Protein AF-A0A7S1WM50-F1 (afdb_monomer_lite)

Structure (mmCIF, N/CA/C/O backbone):
data_AF-A0A7S1WM50-F1
#
_entry.id   AF-A0A7S1WM50-F1
#
loop_
_atom_site.group_PDB
_atom_site.id
_atom_site.type_symbol
_atom_site.label_atom_id
_atom_site.label_alt_id
_atom_site.label_comp_id
_atom_site.label_asym_id
_atom_site.label_entity_id
_atom_site.label_seq_id
_atom_site.pdbx_PDB_ins_code
_atom_site.Cartn_x
_atom_site.Cartn_y
_atom_site.Cartn_z
_atom_site.occupancy
_atom_site.B_iso_or_equiv
_atom_site.auth_seq_id
_atom_site.auth_comp_id
_atom_site.auth_asym_id
_atom_site.auth_atom_id
_atom_site.pdbx_PDB_model_num
ATOM 1 N N . ALA A 1 1 ? 33.060 49.551 -32.262 1.00 45.12 1 ALA A N 1
ATOM 2 C CA . ALA A 1 1 ? 31.657 50.011 -32.183 1.00 45.12 1 ALA A CA 1
ATOM 3 C C . ALA A 1 1 ? 30.690 48.820 -32.140 1.00 45.12 1 ALA A C 1
ATOM 5 O O . ALA A 1 1 ? 30.031 48.534 -33.132 1.00 45.12 1 ALA A O 1
ATOM 6 N N . ARG A 1 2 ? 30.641 48.062 -31.031 1.00 44.88 2 ARG A N 1
ATOM 7 C CA . ARG A 1 2 ? 29.675 46.951 -30.889 1.00 44.88 2 ARG A CA 1
ATOM 8 C C . ARG A 1 2 ? 29.441 46.544 -29.426 1.00 44.88 2 ARG A C 1
ATOM 10 O O . ARG A 1 2 ? 29.560 45.375 -29.090 1.00 44.88 2 ARG A O 1
ATOM 17 N N . ALA A 1 3 ? 29.161 47.515 -28.556 1.00 45.91 3 ALA A N 1
ATOM 18 C CA . ALA A 1 3 ? 28.926 47.259 -27.128 1.00 45.91 3 ALA A CA 1
ATOM 19 C C . ALA A 1 3 ? 27.737 48.041 -26.526 1.00 45.91 3 ALA A C 1
ATOM 21 O O . ALA A 1 3 ? 27.665 48.191 -25.314 1.00 45.91 3 ALA A O 1
ATOM 22 N N . GLU A 1 4 ? 26.785 48.518 -27.336 1.00 47.41 4 GLU A N 1
ATOM 23 C CA . GLU A 1 4 ? 25.703 49.410 -26.865 1.00 47.41 4 GLU A CA 1
ATOM 24 C C . GLU A 1 4 ? 24.294 48.990 -27.319 1.00 47.41 4 GLU A C 1
ATOM 26 O O . GLU A 1 4 ? 23.451 49.825 -27.613 1.00 47.41 4 GLU A O 1
ATOM 31 N N . ALA A 1 5 ? 23.996 47.689 -27.383 1.00 49.16 5 ALA A N 1
ATOM 32 C CA . ALA A 1 5 ? 22.670 47.221 -27.825 1.00 49.16 5 ALA A CA 1
ATOM 33 C C . ALA A 1 5 ? 21.868 46.435 -26.768 1.00 49.16 5 ALA A C 1
ATOM 35 O O . ALA A 1 5 ? 20.898 45.771 -27.117 1.00 49.16 5 ALA A O 1
ATOM 36 N N . TYR A 1 6 ? 22.255 46.475 -25.488 1.00 46.03 6 TYR A N 1
ATOM 37 C CA . TYR A 1 6 ? 21.634 45.642 -24.442 1.00 46.03 6 TYR A CA 1
ATOM 38 C C . TYR A 1 6 ? 21.325 46.388 -23.135 1.00 46.03 6 TYR A C 1
ATOM 40 O O . TYR A 1 6 ? 21.407 45.800 -22.061 1.00 46.03 6 TYR A O 1
ATOM 48 N N . ARG A 1 7 ? 20.977 47.680 -23.192 1.00 52.97 7 AR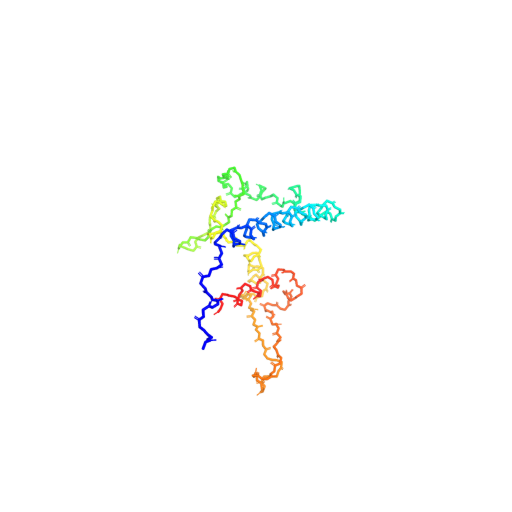G A N 1
ATOM 49 C CA . ARG A 1 7 ? 20.612 48.440 -21.979 1.00 52.97 7 ARG A CA 1
ATOM 50 C C . ARG A 1 7 ? 19.175 48.926 -21.869 1.00 52.97 7 ARG A C 1
ATOM 52 O O . ARG A 1 7 ? 18.861 49.500 -20.841 1.00 52.97 7 ARG A O 1
ATOM 59 N N . ASP A 1 8 ? 18.304 48.647 -22.834 1.00 55.22 8 ASP A N 1
ATOM 60 C CA . ASP A 1 8 ? 16.958 49.232 -22.804 1.00 55.22 8 ASP A CA 1
ATOM 61 C C . ASP A 1 8 ? 15.876 48.254 -23.286 1.00 55.22 8 ASP A C 1
ATOM 63 O O . ASP A 1 8 ? 15.258 48.421 -24.336 1.00 55.22 8 ASP A O 1
ATOM 67 N N . ARG A 1 9 ? 15.648 47.173 -22.524 1.00 52.66 9 ARG A N 1
ATOM 68 C CA . ARG A 1 9 ? 14.353 46.478 -22.590 1.00 52.66 9 ARG A CA 1
ATOM 69 C C . ARG A 1 9 ? 13.480 47.003 -21.455 1.00 52.66 9 ARG A C 1
ATOM 71 O O . ARG A 1 9 ? 13.861 46.810 -20.303 1.00 52.66 9 ARG A O 1
ATOM 78 N N . PRO A 1 10 ? 12.327 47.622 -21.749 1.00 52.09 10 PRO A N 1
ATOM 79 C CA . PRO A 1 10 ? 11.447 48.124 -20.708 1.00 52.09 10 PRO A CA 1
ATOM 80 C C . PRO A 1 10 ? 10.861 46.951 -19.909 1.00 52.09 10 PRO A C 1
ATOM 82 O O . PRO A 1 10 ? 10.309 46.007 -20.481 1.00 52.09 10 PRO A O 1
ATOM 85 N N . GLU A 1 11 ? 10.973 47.022 -18.580 1.00 51.56 11 GLU A N 1
ATOM 86 C CA . GLU A 1 11 ? 10.449 46.033 -17.620 1.00 51.56 11 GLU A CA 1
ATOM 87 C C . GLU A 1 11 ? 8.939 45.770 -17.790 1.00 51.56 11 GLU A C 1
ATOM 89 O O . GLU A 1 11 ? 8.444 44.695 -17.447 1.00 51.56 11 GLU A O 1
ATOM 94 N N . SER A 1 12 ? 8.211 46.703 -18.413 1.00 51.78 12 SER A N 1
ATOM 95 C CA . SER A 1 12 ? 6.791 46.566 -18.751 1.00 51.78 12 SER A CA 1
ATOM 96 C C . SER A 1 12 ? 6.487 45.412 -19.714 1.00 51.78 12 SER A C 1
ATOM 98 O O . SER A 1 12 ? 5.401 44.846 -19.649 1.00 51.78 12 SER A O 1
ATOM 100 N N . PHE A 1 13 ? 7.434 45.007 -20.570 1.00 48.97 13 PHE A N 1
ATOM 101 C CA . PHE A 1 13 ? 7.222 43.929 -21.548 1.00 48.97 13 PHE A CA 1
ATOM 102 C C . PHE A 1 13 ? 7.346 42.520 -20.942 1.00 48.97 13 PHE A C 1
ATOM 104 O O . PHE A 1 13 ? 6.851 41.547 -21.512 1.00 48.97 13 PHE A O 1
ATOM 111 N N . VAL A 1 14 ? 8.029 42.396 -19.800 1.00 52.62 14 VAL A N 1
ATOM 112 C CA . VAL A 1 14 ? 8.161 41.131 -19.057 1.00 52.62 14 VAL A CA 1
ATOM 113 C C . VAL A 1 14 ? 6.928 40.917 -18.176 1.00 52.62 14 VAL A C 1
ATOM 115 O O . VAL A 1 14 ? 6.327 39.847 -18.215 1.00 52.62 14 VAL A O 1
ATOM 118 N N . PHE A 1 15 ? 6.472 41.973 -17.495 1.00 51.44 15 PHE A N 1
ATOM 119 C CA . PHE A 1 15 ? 5.276 41.946 -16.646 1.00 51.44 15 PHE A CA 1
ATOM 120 C C . PHE A 1 15 ? 3.9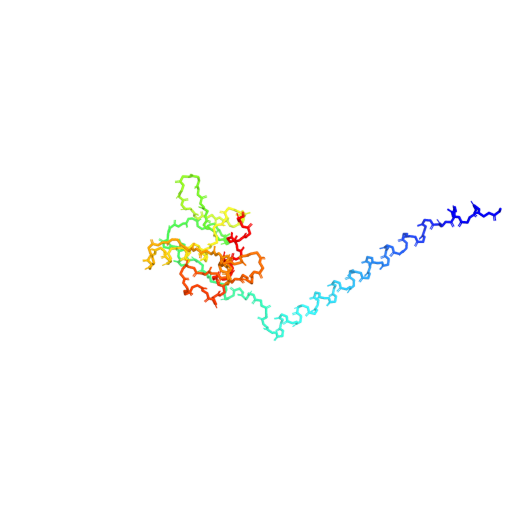92 41.562 -17.398 1.00 51.44 15 PHE A C 1
ATOM 122 O O . PHE A 1 15 ? 3.150 40.839 -16.865 1.00 51.44 15 PHE A O 1
ATOM 129 N N . ASP A 1 16 ? 3.843 42.023 -18.642 1.00 59.34 16 ASP A N 1
ATOM 130 C CA . ASP A 1 16 ? 2.658 41.743 -19.463 1.00 59.34 16 ASP A CA 1
ATOM 131 C C . ASP A 1 16 ? 2.625 40.276 -19.933 1.00 59.34 16 ASP A C 1
ATOM 133 O O . ASP A 1 16 ? 1.581 39.628 -19.937 1.00 59.34 16 ASP A O 1
ATOM 137 N N . LYS A 1 17 ? 3.795 39.691 -20.230 1.00 58.28 17 LYS A N 1
ATOM 138 C CA . LYS A 1 17 ? 3.911 38.271 -20.596 1.00 58.28 17 LYS A CA 1
ATOM 139 C C . LYS A 1 17 ? 3.596 37.337 -19.438 1.00 58.28 17 LYS A C 1
ATOM 141 O O . LYS A 1 17 ? 2.907 36.345 -19.651 1.00 58.28 17 LYS A O 1
ATOM 146 N N . ASP A 1 18 ? 4.057 37.658 -18.233 1.00 65.31 18 ASP A N 1
ATOM 147 C CA . ASP A 1 18 ? 3.794 36.837 -17.047 1.00 65.31 18 ASP A CA 1
ATOM 148 C C . ASP A 1 18 ? 2.312 36.860 -16.655 1.00 65.31 18 ASP A C 1
ATOM 150 O O . ASP A 1 18 ? 1.766 35.859 -16.187 1.00 65.31 18 ASP A O 1
ATOM 154 N N . LYS A 1 19 ? 1.636 37.992 -16.879 1.00 69.56 19 LYS A N 1
ATOM 155 C CA . LYS A 1 19 ? 0.192 38.115 -16.669 1.00 69.56 19 LYS A CA 1
ATOM 156 C C . LYS A 1 19 ? -0.594 37.296 -17.694 1.00 69.56 19 LYS A C 1
ATOM 158 O O . LYS A 1 19 ? -1.457 36.512 -17.305 1.00 69.56 19 LYS A O 1
ATOM 163 N N . VAL A 1 20 ? -0.248 37.419 -18.976 1.00 74.38 20 VAL A N 1
ATOM 164 C CA . VAL A 1 20 ? -0.871 36.641 -20.059 1.00 74.38 20 VAL A CA 1
ATOM 165 C C . VAL A 1 20 ? -0.644 35.140 -19.861 1.00 74.38 20 VAL A C 1
ATOM 167 O O . VAL A 1 20 ? -1.580 34.363 -20.024 1.00 74.38 20 VAL A O 1
ATOM 170 N N . LEU A 1 21 ? 0.555 34.723 -19.441 1.00 73.88 21 LEU A N 1
ATOM 171 C CA . LEU A 1 21 ? 0.869 33.316 -19.187 1.00 73.88 21 LEU A CA 1
ATOM 172 C C . LEU A 1 21 ? 0.021 32.741 -18.042 1.00 73.88 21 LEU A C 1
ATOM 174 O O . LEU A 1 21 ? -0.567 31.676 -18.202 1.00 73.88 21 LEU A O 1
ATOM 178 N N . LYS A 1 22 ? -0.129 33.477 -16.933 1.00 71.56 22 LYS A N 1
ATOM 179 C CA . LYS A 1 22 ? -0.974 33.063 -15.798 1.00 71.56 22 LYS A CA 1
ATOM 180 C C . LYS A 1 22 ? -2.455 32.968 -16.155 1.00 71.56 22 LYS A C 1
ATOM 182 O O . LYS A 1 22 ? -3.132 32.039 -15.723 1.00 71.56 22 LYS A O 1
ATOM 187 N N . GLU A 1 23 ? -2.971 33.914 -16.936 1.00 78.81 23 GLU A N 1
ATOM 188 C CA . GLU A 1 23 ? -4.362 33.879 -17.407 1.00 78.81 23 GLU A CA 1
ATOM 189 C C . GLU A 1 23 ? -4.602 32.682 -18.346 1.00 78.81 23 GLU A C 1
ATOM 191 O O . GLU A 1 23 ? -5.656 32.043 -18.305 1.00 78.81 23 GLU A O 1
ATOM 196 N N . GLN A 1 24 ? -3.600 32.330 -19.153 1.00 75.00 24 GLN A N 1
ATOM 197 C CA . GLN A 1 24 ? -3.650 31.206 -20.082 1.00 75.00 24 GLN A CA 1
ATOM 198 C C . GLN A 1 24 ? -3.528 29.848 -19.370 1.00 75.00 24 GLN A C 1
ATOM 200 O O . GLN A 1 24 ? -4.249 28.912 -19.720 1.00 75.00 24 GLN A O 1
ATOM 205 N N . GLU A 1 25 ? -2.688 29.752 -18.337 1.00 74.69 25 GLU A N 1
ATOM 206 C CA . GLU A 1 25 ? -2.612 28.598 -17.430 1.00 74.69 25 GLU A CA 1
ATOM 207 C C . GLU A 1 25 ? -3.942 28.382 -16.699 1.00 74.69 25 GLU A C 1
ATOM 209 O O . GLU A 1 25 ? -4.510 27.295 -16.781 1.00 74.69 25 GLU A O 1
ATOM 214 N N . GLN A 1 26 ? -4.525 29.432 -16.110 1.00 73.81 26 GLN A N 1
ATOM 215 C CA . GLN A 1 26 ? -5.839 29.339 -15.459 1.00 73.81 26 GLN A CA 1
ATOM 216 C C . GLN A 1 26 ? -6.947 28.897 -16.424 1.00 73.81 26 GLN A C 1
ATOM 218 O O . GLN A 1 26 ? -7.815 28.100 -16.059 1.00 73.81 26 GLN A O 1
ATOM 223 N N . ALA A 1 27 ? -6.932 29.387 -17.666 1.00 81.44 27 ALA A N 1
ATOM 224 C CA . ALA A 1 27 ? -7.896 28.974 -18.680 1.00 81.44 27 ALA A CA 1
ATOM 225 C C . ALA A 1 27 ? -7.723 27.497 -19.087 1.00 81.44 27 ALA A C 1
ATOM 227 O O . ALA A 1 27 ? -8.714 26.813 -19.365 1.00 81.44 27 ALA A O 1
ATOM 228 N N . ASN A 1 28 ? -6.488 26.992 -19.114 1.00 76.81 28 ASN A N 1
ATOM 229 C CA . ASN A 1 28 ? -6.200 25.586 -19.390 1.00 76.81 28 ASN A CA 1
ATOM 230 C C . ASN A 1 28 ? -6.614 24.686 -18.221 1.00 76.81 28 ASN A C 1
ATOM 232 O O . ASN A 1 28 ? -7.291 23.684 -18.456 1.00 76.81 28 ASN A O 1
ATOM 236 N N . ASP A 1 29 ? -6.330 25.088 -16.982 1.00 71.12 29 ASP A N 1
ATOM 237 C CA . ASP A 1 29 ? -6.737 24.363 -15.775 1.00 71.12 29 ASP A CA 1
ATOM 238 C C . ASP A 1 29 ? -8.260 24.220 -15.692 1.00 71.12 29 ASP A C 1
ATOM 240 O O . ASP A 1 29 ? -8.783 23.146 -15.389 1.00 71.12 29 ASP A O 1
ATOM 244 N N . GLN A 1 30 ? -9.002 25.280 -16.029 1.00 79.06 30 GLN A N 1
ATOM 245 C CA . GLN A 1 30 ? -10.466 25.243 -16.061 1.00 79.06 30 GLN A CA 1
ATOM 246 C C . GLN A 1 30 ? -11.004 24.304 -17.147 1.00 79.06 30 GLN A C 1
ATOM 248 O O . GLN A 1 30 ? -11.957 23.557 -16.904 1.00 79.06 30 GLN A O 1
ATOM 253 N N . LYS A 1 31 ? -10.391 24.302 -18.339 1.00 84.12 31 LYS A N 1
ATOM 254 C CA . LYS A 1 31 ? -10.753 23.371 -19.420 1.00 84.12 31 LYS A CA 1
ATOM 255 C C . LYS A 1 31 ? -10.457 21.928 -19.033 1.00 84.12 31 LYS A C 1
ATOM 257 O O . LYS A 1 31 ? -11.291 21.054 -19.265 1.00 84.12 31 LYS A O 1
ATOM 262 N N . GLU A 1 32 ? -9.309 21.675 -18.416 1.00 76.31 32 GLU A N 1
ATOM 263 C CA . GLU A 1 32 ? -8.919 20.337 -17.991 1.00 76.31 32 GLU A CA 1
ATOM 264 C C . GLU A 1 32 ? -9.796 19.837 -16.837 1.00 76.31 32 GLU A C 1
ATOM 266 O O . GLU A 1 32 ? -10.235 18.687 -16.855 1.00 76.31 32 GLU A O 1
ATOM 271 N N . ALA A 1 33 ? -10.129 20.697 -15.871 1.00 70.69 33 ALA A N 1
ATOM 272 C CA . ALA A 1 33 ? -11.056 20.379 -14.789 1.00 70.69 33 ALA A CA 1
ATOM 273 C C . ALA A 1 33 ? -12.452 20.034 -15.323 1.00 70.69 33 ALA A C 1
ATOM 275 O O . ALA A 1 33 ? -13.050 19.048 -14.886 1.00 70.69 33 ALA A O 1
ATOM 276 N N . LYS A 1 34 ? -12.946 20.793 -16.309 1.00 81.06 34 LYS A N 1
ATOM 277 C CA . LYS A 1 34 ? -14.225 20.516 -16.971 1.00 81.06 34 LYS A CA 1
ATOM 278 C C . LYS A 1 34 ? -14.191 19.181 -17.720 1.00 81.06 34 LYS A C 1
ATOM 280 O O . LYS A 1 34 ? -15.048 18.341 -17.478 1.00 81.06 34 LYS A O 1
ATOM 285 N N . ALA A 1 35 ? -13.154 18.932 -18.519 1.00 80.19 35 ALA A N 1
ATOM 286 C CA . ALA A 1 35 ? -12.992 17.673 -19.249 1.00 80.19 35 ALA A CA 1
ATOM 287 C C . ALA A 1 35 ? -12.771 16.463 -18.321 1.00 80.19 35 ALA A C 1
ATOM 289 O O . ALA A 1 35 ? -13.144 15.338 -18.651 1.00 80.19 35 ALA A O 1
ATOM 290 N N . LYS A 1 36 ? -12.134 16.653 -17.158 1.00 71.94 36 LYS A N 1
ATOM 291 C CA . LYS A 1 36 ? -12.030 15.621 -16.115 1.00 71.94 36 LYS A CA 1
ATOM 292 C C . LYS A 1 36 ? -13.394 15.351 -15.495 1.00 71.94 36 LYS A C 1
ATOM 294 O O . LYS A 1 36 ? -13.729 14.192 -15.299 1.00 71.94 36 LYS A O 1
ATOM 299 N N . ARG A 1 37 ? -14.180 16.388 -15.205 1.00 75.12 37 ARG A N 1
ATOM 300 C CA . ARG A 1 37 ? -15.528 16.242 -14.649 1.00 75.12 37 ARG A CA 1
ATOM 301 C C . ARG A 1 37 ? -16.472 15.528 -15.615 1.00 75.12 37 ARG A C 1
ATOM 303 O O . ARG A 1 37 ? -17.088 14.554 -15.210 1.00 75.12 37 ARG A O 1
ATOM 310 N N . GLU A 1 38 ? -16.513 15.953 -16.875 1.00 82.62 38 GLU A N 1
ATOM 311 C CA . GLU A 1 38 ? -17.340 15.330 -17.918 1.00 82.62 38 GLU A CA 1
ATOM 312 C C . GLU A 1 38 ? -16.981 13.850 -18.092 1.00 82.62 38 GLU A C 1
ATOM 314 O O . GLU A 1 38 ? -17.864 13.004 -18.058 1.00 82.62 38 GLU A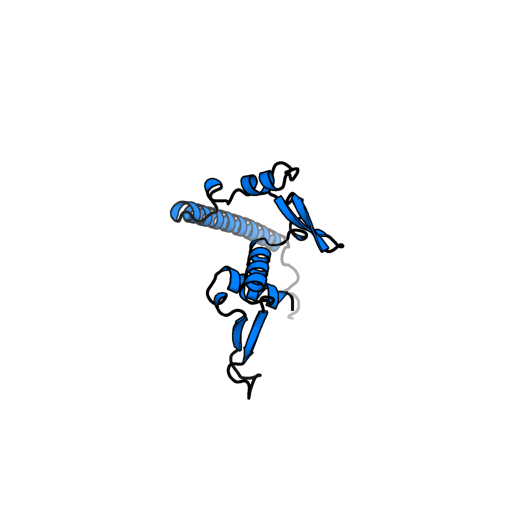 O 1
ATOM 319 N N . ARG A 1 39 ? -15.685 13.507 -18.135 1.00 73.62 39 ARG A N 1
ATOM 320 C CA . ARG A 1 39 ? -15.248 12.101 -18.184 1.00 73.62 39 ARG A CA 1
ATOM 321 C C . ARG A 1 39 ? -15.592 11.315 -16.918 1.00 73.62 39 ARG A C 1
ATOM 323 O O . ARG A 1 39 ? -15.890 10.130 -17.003 1.00 73.62 39 ARG A O 1
ATOM 330 N N . ARG A 1 40 ? -15.541 11.935 -15.736 1.00 74.69 40 ARG A N 1
ATOM 331 C CA . ARG A 1 40 ? -15.952 11.269 -14.488 1.00 74.69 40 ARG A CA 1
ATOM 332 C C . ARG A 1 40 ? -17.443 10.953 -14.481 1.00 74.69 40 ARG A C 1
ATOM 334 O O . ARG A 1 40 ? -17.813 9.886 -14.014 1.00 74.69 40 ARG A O 1
ATOM 341 N N . GLU A 1 41 ? -18.263 11.852 -15.016 1.00 76.62 41 GLU A N 1
ATOM 342 C CA . GLU A 1 41 ? -19.709 11.658 -15.150 1.00 76.62 41 GLU A CA 1
ATOM 343 C C . GLU A 1 41 ? -20.046 10.643 -16.263 1.00 76.62 41 GLU A C 1
ATOM 345 O O . GLU A 1 41 ? -20.893 9.781 -16.057 1.00 76.62 41 GLU A O 1
ATOM 350 N N . GLU A 1 42 ? -19.349 10.685 -17.405 1.00 80.94 42 GLU A N 1
ATOM 351 C CA . GLU A 1 42 ? -19.565 9.784 -18.552 1.00 80.94 42 GLU A CA 1
ATOM 352 C C . GLU A 1 42 ? -19.165 8.333 -18.258 1.00 80.94 42 GLU A C 1
ATOM 354 O O . GLU A 1 42 ? -19.893 7.401 -18.593 1.00 80.94 42 GLU A O 1
ATOM 359 N N . PHE A 1 43 ? -18.008 8.137 -17.623 1.00 70.62 43 PHE A N 1
ATOM 360 C CA . PHE A 1 43 ? -17.442 6.809 -17.376 1.00 70.62 43 PHE A CA 1
ATOM 361 C C . PHE A 1 43 ? -17.664 6.317 -15.942 1.00 70.62 43 PHE A C 1
ATOM 363 O O . PHE A 1 43 ? -17.081 5.307 -15.550 1.00 70.62 43 PHE A O 1
ATOM 370 N N . ASP A 1 44 ? -18.468 7.039 -15.156 1.00 64.69 44 ASP A N 1
ATOM 371 C CA . ASP A 1 44 ? -18.727 6.743 -13.744 1.00 64.69 44 ASP A CA 1
ATOM 372 C C . ASP A 1 44 ? -17.427 6.602 -12.917 1.00 64.69 44 ASP A C 1
ATOM 374 O O . ASP A 1 44 ? -17.295 5.779 -12.010 1.00 64.69 44 ASP A O 1
ATOM 378 N N . ILE A 1 45 ? -16.413 7.400 -13.276 1.00 53.50 45 ILE A N 1
ATOM 379 C CA . ILE A 1 45 ? -15.074 7.347 -12.683 1.00 53.50 45 ILE A CA 1
ATOM 380 C C . ILE A 1 45 ? -15.079 8.178 -11.402 1.00 53.50 45 ILE A C 1
ATOM 382 O O . ILE A 1 45 ? -14.923 9.400 -11.411 1.00 53.50 45 ILE A O 1
ATOM 386 N N . GLY A 1 46 ? -15.210 7.503 -10.270 1.00 52.75 46 GLY A N 1
ATOM 387 C CA . GLY A 1 46 ? -15.103 8.110 -8.952 1.00 52.75 46 GLY A CA 1
ATOM 388 C C . GLY A 1 46 ? -15.680 7.201 -7.880 1.00 52.75 46 GLY A C 1
ATOM 389 O O . GLY A 1 46 ? -16.586 6.414 -8.132 1.00 52.75 46 GLY A O 1
ATOM 390 N N . 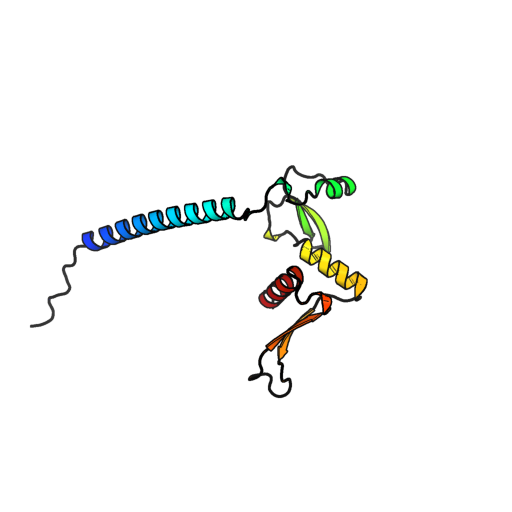TRP A 1 47 ? -15.163 7.311 -6.661 1.00 45.09 47 TRP A N 1
ATOM 391 C CA . TRP A 1 47 ? -15.752 6.626 -5.518 1.00 45.09 47 TRP A CA 1
ATOM 392 C C . TRP A 1 47 ? -17.120 7.245 -5.236 1.00 45.09 47 TRP A C 1
ATOM 394 O O . TRP A 1 47 ? -17.198 8.357 -4.711 1.00 45.09 47 TRP A O 1
ATOM 404 N N . LYS A 1 48 ? -18.211 6.559 -5.587 1.00 56.81 48 LYS A N 1
ATOM 405 C CA . LYS A 1 48 ? -19.523 6.973 -5.085 1.00 56.81 48 LYS A CA 1
ATOM 406 C C . LYS A 1 48 ? -19.563 6.680 -3.597 1.00 56.81 48 LYS A C 1
ATOM 408 O O . LYS A 1 48 ? -19.167 5.596 -3.175 1.00 56.81 48 LYS A O 1
ATOM 413 N N . VAL A 1 49 ? -20.073 7.626 -2.817 1.00 51.31 49 VAL A N 1
ATOM 414 C CA . VAL A 1 49 ? -20.150 7.513 -1.352 1.00 51.31 49 VAL A CA 1
ATOM 415 C C . VAL A 1 49 ? -20.875 6.232 -0.924 1.00 51.31 49 VAL A C 1
ATOM 417 O O . VAL A 1 49 ? -20.448 5.568 0.009 1.00 51.31 49 VAL A O 1
ATOM 420 N N . GLU A 1 50 ? -21.902 5.838 -1.673 1.00 57.22 50 GLU A N 1
ATOM 421 C CA . GLU A 1 50 ? -22.665 4.593 -1.504 1.00 57.22 50 GLU A CA 1
ATOM 422 C C . GLU A 1 50 ? -21.857 3.294 -1.712 1.00 57.22 50 GLU A C 1
ATOM 424 O O . GLU A 1 50 ? -22.252 2.248 -1.204 1.00 57.22 50 GLU A O 1
ATOM 429 N N . HIS A 1 51 ? -20.718 3.347 -2.412 1.00 51.06 51 HIS A N 1
ATOM 430 C CA . HIS A 1 51 ? -19.821 2.207 -2.641 1.00 51.06 51 HIS A CA 1
ATOM 431 C C . HIS A 1 51 ? -18.592 2.217 -1.722 1.00 51.06 51 HIS A C 1
ATOM 433 O O . HIS A 1 51 ? -17.784 1.289 -1.774 1.00 51.06 51 HIS A O 1
ATOM 439 N N . ILE A 1 52 ? -18.427 3.246 -0.882 1.00 51.31 52 ILE A N 1
ATOM 440 C CA . ILE A 1 52 ? -17.349 3.282 0.107 1.00 51.31 52 ILE A CA 1
ATOM 441 C C . ILE A 1 52 ? -17.691 2.255 1.198 1.00 51.31 52 ILE A C 1
ATOM 443 O O . ILE A 1 52 ? -18.733 2.387 1.845 1.00 51.31 52 ILE A O 1
ATOM 447 N N . PRO A 1 53 ? -16.848 1.234 1.440 1.00 50.59 53 PRO A N 1
ATOM 448 C CA . PRO A 1 53 ? -17.117 0.236 2.466 1.00 50.59 53 PRO A CA 1
ATOM 449 C C . PRO A 1 53 ? -17.274 0.901 3.838 1.00 50.59 53 PRO A C 1
ATOM 451 O O . PRO A 1 53 ? -16.328 1.453 4.398 1.00 50.59 53 PRO A O 1
ATOM 454 N N . HIS A 1 54 ? -18.481 0.854 4.398 1.00 54.84 54 HIS A N 1
ATOM 455 C CA . HIS A 1 54 ? -18.743 1.417 5.716 1.00 54.84 54 HIS A CA 1
ATOM 456 C C . HIS A 1 54 ? -18.235 0.475 6.814 1.00 54.84 54 HIS A C 1
ATOM 458 O O . HIS A 1 54 ? -18.762 -0.616 7.028 1.00 54.84 54 HIS A O 1
ATOM 464 N N . CYS A 1 55 ? -17.247 0.928 7.584 1.00 53.81 55 CYS A N 1
ATOM 465 C CA . CYS A 1 55 ? -16.673 0.181 8.707 1.00 53.81 55 CYS A CA 1
ATOM 466 C C . CYS A 1 55 ? -17.537 0.203 9.986 1.00 53.81 55 CYS A C 1
ATOM 468 O O . CYS A 1 55 ? -17.166 -0.412 10.987 1.00 53.81 55 CYS A O 1
ATOM 470 N N . MET A 1 56 ? -18.710 0.850 9.965 1.00 58.12 56 MET A N 1
ATOM 471 C CA . MET A 1 56 ? -19.595 1.020 11.131 1.00 58.12 56 MET A CA 1
ATOM 472 C C . MET A 1 56 ? -19.977 -0.306 11.802 1.00 58.12 56 MET A C 1
ATOM 474 O O . MET A 1 56 ? -19.967 -0.409 13.028 1.00 58.12 56 MET A O 1
ATOM 478 N N . GLY A 1 57 ? -20.270 -1.345 11.012 1.00 60.94 57 GLY A N 1
ATOM 479 C CA . GLY A 1 57 ? -20.640 -2.660 11.543 1.00 60.94 57 GLY A CA 1
ATOM 480 C C . GLY A 1 57 ? -19.493 -3.376 12.263 1.00 60.94 57 GLY A C 1
ATOM 481 O O . GLY A 1 57 ? -19.740 -4.155 13.182 1.00 60.94 57 GLY A O 1
ATOM 482 N N . VAL A 1 58 ? -18.246 -3.106 11.873 1.00 58.66 58 VAL A N 1
ATOM 483 C CA . VAL A 1 58 ? -17.045 -3.634 12.537 1.00 58.66 58 VAL A CA 1
ATOM 484 C C . VAL A 1 58 ? -16.733 -2.797 13.776 1.00 58.66 58 VAL A C 1
ATOM 486 O O . VAL A 1 58 ? -16.531 -3.348 14.855 1.00 58.66 58 VAL A O 1
ATOM 489 N N . ALA A 1 59 ? -16.787 -1.470 13.653 1.00 56.94 59 ALA A N 1
ATOM 490 C CA . ALA A 1 59 ? -16.521 -0.547 14.749 1.00 56.94 59 ALA A CA 1
ATOM 491 C C . ALA A 1 59 ? -17.503 -0.714 15.925 1.00 56.94 59 ALA A C 1
ATOM 493 O O . ALA A 1 59 ? -17.092 -0.662 17.083 1.00 56.94 59 ALA A O 1
ATOM 494 N N . SER A 1 60 ? -18.778 -1.004 15.636 1.00 59.81 60 SER A N 1
ATOM 495 C CA . SER A 1 60 ? -19.797 -1.305 16.649 1.00 59.81 60 SER A CA 1
ATOM 496 C C . SER A 1 60 ? -19.488 -2.583 17.440 1.00 59.81 60 SER A C 1
ATOM 498 O O . SER A 1 60 ? -19.624 -2.588 18.662 1.00 59.81 60 SER A O 1
ATOM 500 N N . ARG A 1 61 ? -19.005 -3.648 16.781 1.00 65.50 61 ARG A N 1
ATOM 501 C CA . ARG A 1 61 ? -18.607 -4.898 17.462 1.00 65.50 61 ARG A CA 1
ATOM 502 C C . ARG A 1 61 ? -17.380 -4.714 18.349 1.00 65.50 61 ARG A C 1
ATOM 504 O O . ARG A 1 61 ? -17.251 -5.407 19.351 1.00 65.50 61 ARG A O 1
ATOM 511 N N . LEU A 1 62 ? -16.500 -3.786 17.980 1.00 58.16 62 LEU A N 1
ATOM 512 C CA . LEU A 1 62 ? -15.282 -3.468 18.723 1.00 58.16 62 LEU A CA 1
ATOM 513 C C . LEU A 1 62 ? -15.516 -2.500 19.893 1.00 58.16 62 LEU A C 1
ATOM 515 O O . LEU A 1 62 ? -14.555 -2.155 20.571 1.00 58.16 62 LEU A O 1
ATOM 519 N N . GLN A 1 63 ? -16.760 -2.053 20.131 1.00 63.66 63 GLN A N 1
ATOM 520 C CA . GLN A 1 63 ? -17.113 -1.082 21.181 1.00 63.66 63 GLN A CA 1
ATOM 521 C C . GLN A 1 63 ? -16.241 0.185 21.150 1.00 63.66 63 GLN A C 1
ATOM 523 O O . GLN A 1 63 ? -16.001 0.828 22.171 1.00 63.66 63 GLN A O 1
ATOM 528 N N . SER A 1 64 ? -15.754 0.550 19.964 1.00 55.31 64 SER A N 1
ATOM 529 C CA . SER A 1 64 ? -14.886 1.708 19.814 1.00 55.31 64 SER A CA 1
ATOM 530 C C . SER A 1 64 ? -15.720 2.983 19.943 1.00 55.31 64 SER A C 1
ATOM 532 O O . SER A 1 64 ? -16.777 3.069 19.309 1.00 55.31 64 SER A O 1
ATOM 534 N N . PRO A 1 65 ? -15.257 4.006 20.682 1.00 57.66 65 PRO A N 1
ATOM 535 C CA . PRO A 1 65 ? -15.854 5.333 20.636 1.00 57.66 65 PRO A CA 1
ATOM 536 C C . PRO A 1 65 ? -15.554 5.934 19.258 1.00 57.66 65 PRO A C 1
ATOM 538 O O . PRO A 1 65 ? -14.537 6.589 19.046 1.00 57.66 65 PRO A O 1
ATOM 541 N N . VAL A 1 66 ? -16.393 5.623 18.270 1.00 55.56 66 VAL A N 1
ATOM 542 C CA . VAL A 1 66 ? -16.253 6.146 16.910 1.00 55.56 66 VAL A CA 1
ATOM 543 C C . VAL A 1 66 ? -16.539 7.638 16.965 1.00 55.56 66 VAL A C 1
ATOM 545 O O . VAL A 1 66 ? -17.684 8.059 17.123 1.00 55.56 66 VAL A O 1
ATOM 548 N N . THR A 1 67 ? -15.490 8.449 16.853 1.00 55.12 67 THR A N 1
ATOM 549 C CA . THR A 1 67 ? -15.638 9.876 16.576 1.00 55.12 67 THR A CA 1
ATOM 550 C C . THR A 1 67 ? -16.305 9.993 15.208 1.00 55.12 67 THR A C 1
ATOM 552 O O . THR A 1 67 ? -15.896 9.323 14.264 1.00 55.12 67 THR A O 1
ATOM 555 N N . GLN A 1 68 ? -17.374 10.777 15.113 1.00 56.25 68 GLN A N 1
ATOM 556 C CA . GLN A 1 68 ? -18.176 10.929 13.900 1.00 56.25 68 GLN A CA 1
ATOM 557 C C . GLN A 1 68 ? -17.267 11.269 12.695 1.00 56.25 68 GLN A C 1
ATOM 559 O O . GLN A 1 68 ? -16.681 12.348 12.662 1.00 56.25 68 GLN A O 1
ATOM 564 N N . GLY A 1 69 ? -17.096 10.345 11.738 1.00 62.09 69 GLY A N 1
ATOM 565 C CA . GLY A 1 69 ? -16.179 10.523 10.601 1.00 62.09 69 GLY A CA 1
ATOM 566 C C . GLY A 1 69 ? -15.487 9.237 10.131 1.00 62.09 69 GLY A C 1
ATOM 567 O O . GLY A 1 69 ? -15.876 8.132 10.504 1.00 62.09 69 GLY A O 1
ATOM 568 N N . MET A 1 70 ? -14.469 9.389 9.277 1.00 62.66 70 MET A N 1
ATOM 569 C CA . MET A 1 70 ? -13.596 8.291 8.846 1.00 62.66 70 MET A CA 1
ATOM 570 C C . MET A 1 70 ? -12.626 7.915 9.978 1.00 62.66 70 MET A C 1
ATOM 572 O O . MET A 1 70 ? -12.079 8.787 10.657 1.00 62.66 70 MET A O 1
ATOM 576 N N . CYS A 1 71 ? -12.414 6.616 10.188 1.00 66.19 71 CYS A N 1
ATOM 577 C CA . CYS A 1 71 ? -11.490 6.095 11.193 1.00 66.19 71 CYS A CA 1
ATOM 578 C C . CYS A 1 71 ? -10.345 5.301 10.551 1.00 66.19 71 CYS A C 1
ATOM 580 O O . CYS A 1 71 ? -10.500 4.712 9.482 1.00 66.19 71 CYS A O 1
ATOM 582 N N . CYS A 1 72 ? -9.193 5.292 11.213 1.00 69.88 72 CYS A N 1
ATOM 583 C CA . CYS A 1 72 ? -8.012 4.519 10.846 1.00 69.88 72 CYS A CA 1
ATOM 584 C C . CYS A 1 72 ? -7.539 3.656 12.020 1.00 69.88 72 CYS A C 1
ATOM 586 O O . CYS A 1 72 ? -7.894 3.902 13.175 1.00 69.88 72 CYS A O 1
ATOM 588 N N . LEU A 1 73 ? -6.726 2.644 11.718 1.00 75.62 73 LEU A N 1
ATOM 589 C CA . LEU A 1 73 ? -5.936 1.948 12.728 1.00 75.62 73 LEU A CA 1
ATOM 590 C C . LEU A 1 73 ? -4.601 2.670 12.882 1.00 75.62 73 LEU A C 1
ATOM 592 O O . LEU A 1 73 ? -3.971 2.987 11.881 1.00 75.62 73 LEU A O 1
ATOM 596 N N . VAL A 1 74 ? -4.172 2.915 14.113 1.00 72.69 74 VAL A N 1
ATOM 597 C CA . VAL A 1 74 ? -2.876 3.521 14.440 1.00 72.69 74 VAL A CA 1
ATOM 598 C C . VAL A 1 74 ? -2.086 2.521 15.273 1.00 72.69 74 VAL A C 1
ATOM 600 O O . VAL A 1 74 ? -2.600 2.027 16.281 1.00 72.69 74 VAL A O 1
ATOM 603 N N . LEU A 1 75 ? -0.850 2.235 14.860 1.00 70.56 75 LEU A N 1
ATOM 604 C CA . LEU A 1 75 ? 0.105 1.466 15.657 1.00 70.56 75 LEU A CA 1
ATOM 605 C C . LEU A 1 75 ? 0.735 2.399 16.703 1.00 70.56 75 LEU A C 1
ATOM 607 O O . LEU A 1 75 ? 1.198 3.483 16.361 1.00 70.56 75 LEU A O 1
ATOM 611 N N . GLN A 1 76 ? 0.673 2.018 17.974 1.00 74.12 76 GLN A N 1
ATOM 612 C CA . GLN A 1 76 ? 1.296 2.737 19.087 1.00 74.12 76 GLN A CA 1
ATOM 613 C C . GLN A 1 76 ? 2.738 2.255 19.315 1.00 74.12 76 GLN A C 1
ATOM 615 O O . GLN A 1 76 ? 3.112 1.166 18.877 1.00 74.12 76 GLN A O 1
ATOM 620 N N . ASP A 1 77 ? 3.524 3.036 20.060 1.00 72.94 77 ASP A N 1
ATOM 621 C CA . ASP A 1 77 ? 4.926 2.720 20.389 1.00 72.94 77 ASP A CA 1
ATOM 622 C C . ASP A 1 77 ? 5.087 1.426 21.209 1.00 72.94 77 ASP A C 1
ATOM 624 O O . ASP A 1 77 ? 6.147 0.803 21.208 1.00 72.94 77 ASP A O 1
ATOM 628 N N . ASP A 1 78 ? 4.031 0.994 21.900 1.00 76.62 78 ASP A N 1
ATOM 629 C CA . ASP A 1 78 ? 3.981 -0.253 22.671 1.00 76.62 78 ASP A CA 1
ATOM 630 C C . ASP A 1 78 ? 3.556 -1.475 21.829 1.00 76.62 78 ASP A C 1
ATOM 632 O O . ASP A 1 78 ? 3.243 -2.532 22.381 1.00 76.62 78 ASP A O 1
ATOM 636 N N . ASN A 1 79 ? 3.545 -1.345 20.496 1.00 73.06 79 ASN A N 1
ATOM 637 C CA . ASN A 1 79 ? 3.057 -2.335 19.529 1.00 73.06 79 ASN A CA 1
ATOM 638 C C . ASN A 1 79 ? 1.565 -2.686 19.660 1.00 73.06 79 ASN A C 1
ATOM 640 O O . ASN A 1 79 ? 1.121 -3.715 19.138 1.00 73.06 79 ASN A O 1
ATOM 644 N N . THR A 1 80 ? 0.761 -1.851 20.317 1.00 75.06 80 THR A N 1
ATOM 645 C CA . THR A 1 80 ? -0.696 -2.016 20.319 1.00 75.06 80 THR A CA 1
ATOM 646 C C . THR A 1 80 ? -1.344 -1.292 19.142 1.00 75.06 80 THR A C 1
ATOM 648 O O . THR A 1 80 ? -0.829 -0.307 18.612 1.00 75.06 80 THR A O 1
ATOM 651 N N . VAL A 1 81 ? -2.501 -1.790 18.701 1.00 73.31 81 VAL A N 1
ATOM 652 C CA . VAL A 1 81 ? -3.284 -1.178 17.622 1.00 73.31 81 VAL A CA 1
ATOM 653 C C . VAL A 1 81 ? -4.525 -0.528 18.220 1.00 73.31 81 VAL A C 1
ATOM 655 O O . VAL A 1 81 ? -5.303 -1.196 18.903 1.00 73.31 81 VAL A O 1
ATOM 658 N N . ARG A 1 82 ? -4.750 0.757 17.923 1.00 74.25 82 ARG A N 1
ATOM 659 C CA . ARG A 1 82 ? -5.969 1.482 18.318 1.00 74.25 82 ARG A CA 1
ATOM 660 C C . ARG A 1 82 ? -6.715 2.047 17.118 1.00 74.25 82 ARG A C 1
ATOM 662 O O . ARG A 1 82 ? -6.114 2.369 16.099 1.00 74.25 82 ARG A O 1
ATOM 669 N N . LEU A 1 83 ? -8.022 2.233 17.268 1.00 72.44 83 LEU A N 1
ATOM 670 C CA . LEU A 1 83 ? -8.820 3.030 16.338 1.00 72.44 83 LEU A CA 1
ATOM 671 C C . LEU A 1 83 ? -8.627 4.525 16.638 1.00 72.44 83 LEU A C 1
ATOM 673 O O . LEU A 1 83 ? -8.606 4.938 17.799 1.00 72.44 83 LEU A O 1
ATOM 677 N N . SER A 1 84 ? -8.484 5.339 15.595 1.00 69.38 84 SER A N 1
ATOM 678 C CA . SER A 1 84 ? -8.378 6.799 15.689 1.00 69.38 84 SER A CA 1
ATOM 679 C C . SER A 1 84 ? -9.157 7.474 14.559 1.00 69.38 84 SER A C 1
ATOM 681 O O . SER A 1 84 ? -9.503 6.838 13.566 1.00 69.38 84 SER A O 1
ATOM 683 N N . SER A 1 85 ? -9.441 8.767 14.702 1.00 71.69 85 SER A N 1
ATOM 684 C CA . SER A 1 85 ? -9.961 9.594 13.605 1.00 71.69 85 SER A CA 1
ATOM 685 C C . SER A 1 85 ? -8.871 9.821 12.548 1.00 71.69 85 SER A C 1
ATOM 687 O O . SER A 1 85 ? -7.704 9.995 12.901 1.00 71.69 85 SER A O 1
ATOM 689 N N . THR A 1 86 ? -9.236 9.875 11.261 1.00 68.69 86 THR A N 1
ATOM 690 C CA . THR A 1 86 ? -8.313 10.102 10.122 1.00 68.69 86 THR A CA 1
ATOM 691 C C . THR A 1 86 ? -7.733 11.522 10.030 1.00 68.69 86 THR A C 1
ATOM 693 O O . THR A 1 86 ? -7.258 11.923 8.971 1.00 68.69 86 THR A O 1
ATOM 696 N N . VAL A 1 87 ? -7.770 12.314 11.105 1.00 66.94 87 VAL A N 1
ATOM 697 C CA . VAL A 1 87 ? -7.150 13.653 11.146 1.00 66.94 87 VAL A CA 1
ATOM 698 C C . VAL A 1 87 ? -5.632 13.614 10.942 1.00 66.94 87 VAL A C 1
ATOM 700 O O . VAL A 1 87 ? -5.057 14.611 10.517 1.00 66.94 87 VAL A O 1
ATOM 703 N N . GLU A 1 88 ? -4.999 12.462 11.173 1.00 61.03 88 GLU A N 1
ATOM 704 C CA . GLU A 1 88 ? -3.570 12.249 10.947 1.00 61.03 88 GLU A CA 1
ATOM 705 C C . GLU A 1 88 ? -3.333 11.009 10.063 1.00 61.03 88 GLU A C 1
ATOM 707 O O . GLU A 1 88 ? -3.165 9.895 10.564 1.00 61.03 88 GLU A O 1
ATOM 712 N N . PRO A 1 89 ? -3.338 11.165 8.727 1.00 63.41 89 PRO A N 1
ATOM 713 C CA . PRO A 1 89 ? -3.186 10.043 7.801 1.00 63.41 89 PRO A CA 1
ATOM 714 C C . PRO A 1 89 ? -1.791 9.404 7.853 1.00 63.41 89 PRO A C 1
ATOM 716 O O . PRO A 1 89 ? -1.661 8.229 7.537 1.00 63.41 89 PRO A O 1
ATOM 719 N N . ALA A 1 90 ? -0.760 10.136 8.287 1.00 63.84 90 ALA A N 1
ATOM 720 C CA . ALA A 1 90 ? 0.597 9.602 8.436 1.00 63.84 90 ALA A CA 1
ATOM 721 C C . ALA A 1 90 ? 0.714 8.559 9.563 1.00 63.84 90 ALA A C 1
ATOM 723 O O . ALA A 1 90 ? 1.569 7.682 9.501 1.00 63.84 90 ALA A O 1
ATOM 724 N N . ALA A 1 91 ? -0.163 8.632 10.569 1.00 60.69 91 ALA A N 1
ATOM 725 C CA . ALA A 1 91 ? -0.232 7.669 11.665 1.00 60.69 91 ALA A CA 1
ATOM 726 C C . ALA A 1 91 ? -1.136 6.462 11.338 1.00 60.69 91 ALA A C 1
ATOM 728 O O . ALA A 1 91 ? -1.203 5.503 12.107 1.00 60.69 91 ALA A O 1
ATOM 729 N N . ALA A 1 92 ? -1.862 6.505 10.215 1.00 66.50 92 ALA A N 1
ATOM 730 C CA . ALA A 1 92 ? -2.813 5.478 9.822 1.00 66.50 92 ALA A CA 1
ATOM 731 C C . ALA A 1 92 ? -2.120 4.292 9.134 1.00 66.50 92 ALA A C 1
ATOM 733 O O . ALA A 1 92 ? -1.430 4.442 8.128 1.00 66.50 92 ALA A O 1
ATOM 734 N N . VAL A 1 93 ? -2.384 3.085 9.624 1.00 64.75 93 VAL A N 1
ATOM 735 C CA . VAL A 1 93 ? -2.002 1.835 8.970 1.00 64.75 93 VAL A CA 1
ATOM 736 C C . VAL A 1 93 ? -2.922 1.604 7.772 1.00 64.75 93 VAL A C 1
ATOM 738 O O . VAL A 1 93 ? -4.150 1.632 7.903 1.00 64.75 93 VAL A O 1
ATOM 741 N N . ASN A 1 94 ? -2.339 1.330 6.603 1.00 76.00 94 ASN A N 1
ATOM 742 C CA . ASN A 1 94 ? -3.102 0.883 5.443 1.00 76.00 94 ASN A CA 1
ATOM 743 C C . ASN A 1 94 ? -3.761 -0.474 5.761 1.00 76.00 94 ASN A C 1
ATOM 745 O O . ASN A 1 94 ? -3.078 -1.482 5.960 1.00 76.00 94 ASN A O 1
ATOM 749 N N . LEU A 1 95 ? -5.095 -0.492 5.823 1.00 75.00 95 LEU A N 1
ATOM 750 C CA . LEU A 1 95 ? -5.869 -1.678 6.197 1.00 75.00 95 LEU A CA 1
ATOM 751 C C . LEU A 1 95 ? -5.714 -2.822 5.196 1.00 75.00 95 LEU A C 1
ATOM 753 O O . LEU A 1 95 ? -5.720 -3.980 5.607 1.00 75.00 95 LEU A O 1
ATOM 757 N N . GLU A 1 96 ? -5.554 -2.514 3.908 1.00 75.88 96 GLU A N 1
ATOM 758 C CA . GLU A 1 96 ? -5.319 -3.534 2.886 1.00 75.88 96 GLU A CA 1
ATOM 759 C C . GLU A 1 96 ? -3.950 -4.183 3.078 1.00 75.88 96 GLU A C 1
ATOM 761 O O . GLU A 1 96 ? -3.842 -5.407 3.015 1.00 75.88 96 GLU A O 1
ATOM 766 N N . TYR A 1 97 ? -2.924 -3.390 3.407 1.00 79.38 97 TYR A N 1
ATOM 767 C CA . TYR A 1 97 ? -1.606 -3.938 3.726 1.00 79.38 97 TYR A CA 1
ATOM 768 C C . TYR A 1 97 ? -1.656 -4.843 4.953 1.00 79.38 97 TYR A C 1
ATOM 770 O O . TYR A 1 97 ? -1.179 -5.975 4.903 1.00 79.38 97 TYR A O 1
ATOM 778 N N . LEU A 1 98 ? -2.281 -4.371 6.037 1.00 81.56 98 LEU A N 1
ATOM 779 C CA . LEU A 1 98 ? -2.414 -5.149 7.265 1.00 81.56 98 LEU A CA 1
ATOM 780 C C . LEU A 1 98 ? -3.183 -6.452 7.017 1.00 81.56 98 LEU A C 1
ATOM 782 O O . LEU A 1 98 ? -2.745 -7.515 7.451 1.00 81.56 98 LEU A O 1
ATOM 786 N N . ALA A 1 99 ? -4.304 -6.391 6.297 1.00 85.06 99 ALA A N 1
ATOM 787 C CA . ALA A 1 99 ? -5.103 -7.568 5.975 1.00 85.06 99 ALA A CA 1
ATOM 788 C C . ALA A 1 99 ? -4.308 -8.588 5.149 1.00 85.06 99 ALA A C 1
ATOM 790 O O . ALA A 1 99 ? -4.343 -9.779 5.462 1.00 85.06 99 ALA A O 1
ATOM 791 N N . VAL A 1 100 ? -3.553 -8.137 4.142 1.00 86.19 100 VAL A N 1
ATOM 792 C CA . VAL A 1 100 ? -2.691 -9.016 3.342 1.00 86.19 100 VAL A CA 1
ATOM 793 C C . VAL A 1 100 ? -1.565 -9.604 4.183 1.00 86.19 100 VAL A C 1
ATOM 795 O O . VAL A 1 100 ? -1.363 -10.814 4.144 1.00 86.19 100 VAL A O 1
ATOM 798 N N . ALA A 1 101 ? -0.870 -8.800 4.987 1.00 85.12 101 ALA A N 1
ATOM 799 C CA . ALA A 1 101 ? 0.196 -9.289 5.856 1.00 85.12 101 ALA A CA 1
ATOM 800 C C . ALA A 1 101 ? -0.321 -10.363 6.828 1.00 85.12 101 ALA A C 1
ATOM 802 O O . ALA A 1 101 ? 0.302 -11.414 6.973 1.00 85.12 101 ALA A O 1
ATOM 803 N N . LEU A 1 102 ? -1.498 -10.152 7.426 1.00 87.50 102 LEU A N 1
ATOM 804 C CA . LEU A 1 102 ? -2.158 -11.141 8.283 1.00 87.50 102 LEU A CA 1
ATOM 805 C C . LEU A 1 102 ? -2.575 -12.395 7.508 1.00 87.50 102 LEU A C 1
ATOM 807 O O . LEU A 1 102 ? -2.397 -13.506 8.003 1.00 87.50 102 LEU A O 1
ATOM 811 N N . GLN A 1 103 ? -3.095 -12.244 6.290 1.00 90.19 103 GLN A N 1
ATOM 812 C CA . GLN A 1 103 ? -3.492 -13.369 5.444 1.00 90.19 103 GLN A CA 1
ATOM 813 C C . GLN A 1 103 ? -2.289 -14.229 5.037 1.00 90.19 103 GLN A C 1
ATOM 815 O O . GLN A 1 103 ? -2.368 -15.455 5.116 1.00 90.19 103 GLN A O 1
ATOM 820 N N . VAL A 1 104 ? -1.173 -13.603 4.652 1.00 89.56 104 VAL A N 1
ATOM 821 C CA . VAL A 1 104 ? 0.092 -14.286 4.342 1.00 89.56 104 VAL A CA 1
ATOM 822 C C . VAL A 1 104 ? 0.645 -14.956 5.598 1.00 89.56 104 VAL A C 1
ATOM 824 O O . VAL A 1 104 ? 0.999 -16.129 5.562 1.00 89.56 104 VAL A O 1
ATOM 827 N N . ARG A 1 105 ? 0.627 -14.276 6.750 1.00 89.56 105 ARG A N 1
ATOM 828 C CA . ARG A 1 105 ? 1.043 -14.872 8.029 1.00 89.56 105 ARG A CA 1
ATOM 829 C C . ARG A 1 105 ? 0.198 -16.083 8.403 1.00 89.56 105 ARG A C 1
ATOM 831 O O . ARG A 1 105 ? 0.740 -17.088 8.847 1.00 89.56 105 ARG A O 1
ATOM 838 N N . GLN A 1 106 ? -1.112 -16.023 8.195 1.00 90.31 106 GLN A N 1
ATOM 839 C CA . GLN A 1 106 ? -2.009 -17.128 8.513 1.00 90.31 106 GLN A CA 1
ATOM 840 C C . GLN A 1 106 ? -1.806 -18.329 7.579 1.00 90.31 106 GLN A C 1
ATOM 842 O O . GLN A 1 106 ? -1.771 -19.467 8.050 1.00 90.31 106 GLN A O 1
ATOM 847 N N . ARG A 1 107 ? -1.695 -18.087 6.267 1.00 92.25 107 ARG A N 1
ATOM 848 C CA . ARG A 1 107 ? -1.650 -19.141 5.238 1.00 92.25 107 ARG A CA 1
ATOM 849 C C . ARG A 1 107 ? -0.251 -19.691 5.001 1.00 92.25 107 ARG A C 1
ATOM 851 O O . ARG A 1 107 ? -0.082 -20.899 4.898 1.00 92.25 107 ARG A O 1
ATOM 858 N N . ASP A 1 108 ? 0.729 -18.803 4.927 1.00 90.12 108 ASP A N 1
ATOM 859 C CA . ASP A 1 108 ? 2.099 -19.091 4.509 1.00 90.12 108 ASP A CA 1
ATOM 860 C C . ASP A 1 108 ? 3.096 -19.038 5.688 1.00 90.12 108 ASP A C 1
ATOM 862 O O . ASP A 1 108 ? 4.285 -19.276 5.489 1.00 90.12 108 ASP A O 1
ATOM 866 N N . GLN A 1 109 ? 2.632 -18.735 6.915 1.00 91.12 109 GLN A N 1
ATOM 867 C CA . GLN A 1 109 ? 3.435 -18.686 8.157 1.00 91.12 109 GLN A CA 1
ATOM 868 C C . GLN A 1 109 ? 4.666 -17.770 8.074 1.00 91.12 109 GLN A C 1
ATOM 870 O O . GLN A 1 109 ? 5.667 -17.953 8.766 1.00 91.12 109 GLN A O 1
ATOM 875 N N . ARG A 1 110 ? 4.581 -16.738 7.234 1.00 86.94 110 ARG A N 1
ATOM 876 C CA . ARG A 1 110 ? 5.677 -15.812 6.938 1.00 86.94 110 ARG A CA 1
ATOM 877 C C . ARG A 1 110 ? 5.157 -14.417 6.624 1.00 86.94 110 ARG A C 1
ATOM 879 O O . ARG A 1 110 ? 3.953 -14.207 6.528 1.00 86.94 110 ARG A O 1
ATOM 886 N N . GLU A 1 111 ? 6.066 -13.465 6.498 1.00 87.56 111 GLU A N 1
ATOM 887 C CA . GLU A 1 111 ? 5.758 -12.125 6.002 1.00 87.56 111 GLU A CA 1
ATOM 888 C C . GLU A 1 111 ? 5.712 -12.102 4.468 1.00 87.56 111 GLU A C 1
ATOM 890 O O . GLU A 1 111 ? 6.426 -12.886 3.831 1.00 87.56 111 GLU A O 1
ATOM 895 N N . PRO A 1 112 ? 4.891 -11.218 3.870 1.00 89.44 112 PRO A N 1
ATOM 896 C CA . PRO A 1 112 ? 5.000 -10.928 2.452 1.00 89.44 112 PRO A CA 1
ATOM 897 C C . PRO A 1 112 ? 6.386 -10.353 2.144 1.00 89.44 112 PRO A C 1
ATOM 899 O O . PRO A 1 112 ? 6.881 -9.487 2.863 1.00 89.44 112 PRO A O 1
ATOM 902 N N . LEU A 1 113 ? 7.004 -10.835 1.072 1.00 89.00 113 LEU A N 1
ATOM 903 C CA . LEU A 1 113 ? 8.323 -10.429 0.618 1.00 89.00 113 LEU A CA 1
ATOM 904 C C . LEU A 1 113 ? 8.269 -10.042 -0.859 1.00 89.00 113 LEU A C 1
ATOM 906 O O . LEU A 1 113 ? 7.656 -10.723 -1.686 1.00 89.00 113 LEU A O 1
ATOM 910 N N . PHE A 1 114 ? 8.932 -8.934 -1.175 1.00 90.50 114 PHE A N 1
ATOM 911 C CA . PHE A 1 114 ? 8.997 -8.368 -2.514 1.00 90.50 114 PHE A CA 1
ATOM 912 C C . PHE A 1 114 ? 10.456 -8.084 -2.8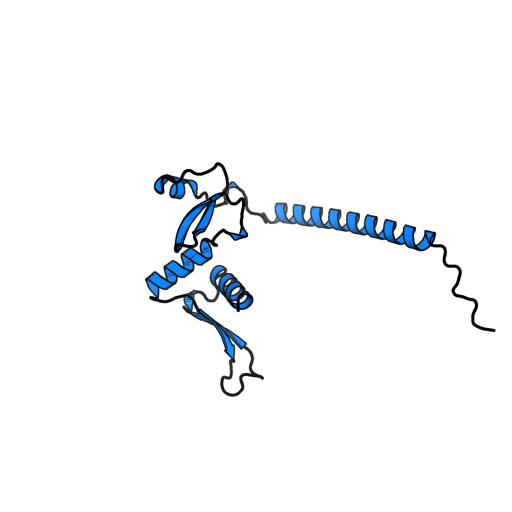81 1.00 90.50 114 PHE A C 1
ATOM 914 O O . PHE A 1 114 ? 11.230 -7.560 -2.070 1.00 90.50 114 PHE A O 1
ATOM 921 N N . SER A 1 115 ? 10.854 -8.447 -4.100 1.00 88.94 115 SER A N 1
ATOM 922 C CA . SER A 1 115 ? 12.209 -8.192 -4.601 1.00 88.94 115 SER A CA 1
ATOM 923 C C . SER A 1 115 ? 12.247 -8.000 -6.115 1.00 88.94 115 SER A C 1
ATOM 925 O O . SER A 1 115 ? 11.366 -8.454 -6.846 1.00 88.94 115 SER A O 1
ATOM 927 N N . LEU A 1 116 ? 13.282 -7.303 -6.586 1.00 88.12 116 LEU A N 1
ATOM 928 C CA . LEU A 1 116 ? 13.677 -7.307 -7.992 1.00 88.12 116 LEU A CA 1
ATOM 929 C C . LEU A 1 116 ? 14.814 -8.306 -8.155 1.00 88.12 116 LEU A C 1
ATOM 931 O O . LEU A 1 116 ? 15.943 -8.038 -7.745 1.00 88.12 116 LEU A O 1
ATOM 935 N N . ASP A 1 117 ? 14.503 -9.447 -8.755 1.00 87.19 117 ASP A N 1
ATOM 936 C CA . ASP A 1 117 ? 15.484 -10.498 -8.989 1.00 87.19 117 ASP A CA 1
ATOM 937 C C . ASP A 1 117 ? 16.015 -10.379 -10.426 1.00 87.19 117 ASP A C 1
ATOM 939 O O . ASP A 1 117 ? 15.231 -10.165 -11.357 1.00 87.19 117 ASP A O 1
ATOM 943 N N . PRO A 1 118 ? 17.332 -10.500 -10.657 1.00 87.88 118 PRO A N 1
ATOM 944 C CA . PRO A 1 118 ? 17.869 -10.575 -12.008 1.00 87.88 118 PRO A CA 1
ATOM 945 C C . PRO A 1 118 ? 17.410 -11.878 -12.677 1.00 87.88 118 PRO A C 1
ATOM 947 O O . PRO A 1 118 ? 17.483 -12.952 -12.082 1.00 87.88 118 PRO A O 1
ATOM 950 N N . VAL A 1 119 ? 16.958 -11.788 -13.930 1.00 84.94 119 VAL A N 1
ATOM 951 C CA . VAL A 1 119 ? 16.606 -12.949 -14.768 1.00 84.94 119 VAL A CA 1
ATOM 952 C C . VAL A 1 119 ? 17.805 -13.884 -14.958 1.00 84.94 119 VAL A C 1
ATOM 954 O O . VAL A 1 119 ? 17.651 -15.101 -14.885 1.00 84.94 119 VAL A O 1
ATOM 957 N N . ASP A 1 120 ? 18.996 -13.324 -15.166 1.00 84.12 120 ASP A N 1
ATOM 958 C CA . ASP A 1 120 ? 20.268 -14.036 -15.182 1.00 84.12 120 ASP A CA 1
ATOM 959 C C . ASP A 1 120 ? 21.057 -13.732 -13.902 1.00 84.12 120 ASP A C 1
ATOM 961 O O . ASP A 1 120 ? 21.716 -12.697 -13.764 1.00 84.12 120 ASP A O 1
ATOM 965 N N . ALA A 1 121 ? 21.009 -14.674 -12.962 1.00 78.19 121 ALA A N 1
ATOM 966 C CA . ALA A 1 121 ? 21.765 -14.599 -11.718 1.00 78.19 121 ALA A CA 1
ATOM 967 C C . ALA A 1 121 ? 23.291 -14.662 -11.929 1.00 78.19 121 ALA A C 1
ATOM 969 O O . ALA A 1 121 ? 24.035 -14.268 -11.030 1.00 78.19 121 ALA A O 1
ATOM 970 N N . ALA A 1 122 ? 23.771 -15.136 -13.088 1.00 81.31 122 ALA A N 1
ATOM 971 C CA . ALA A 1 122 ? 25.196 -15.173 -13.404 1.00 81.31 122 ALA A CA 1
ATOM 972 C C . ALA A 1 122 ? 25.736 -13.798 -13.834 1.00 81.31 122 ALA A C 1
ATOM 974 O O . ALA A 1 122 ? 26.894 -13.494 -13.553 1.00 81.31 122 ALA A O 1
ATOM 975 N N . ASN A 1 123 ? 24.899 -12.946 -14.444 1.00 76.44 123 ASN A N 1
ATOM 976 C CA . ASN A 1 123 ? 25.250 -11.580 -14.856 1.00 76.44 123 ASN A CA 1
ATOM 977 C C . ASN A 1 123 ? 24.210 -10.548 -14.375 1.00 76.44 123 ASN A C 1
ATOM 979 O O . ASN A 1 123 ? 23.521 -9.914 -15.177 1.00 76.44 123 ASN A O 1
ATOM 983 N N . PRO A 1 124 ? 24.115 -10.306 -13.058 1.00 74.81 124 PRO A N 1
ATOM 984 C CA . PRO A 1 124 ? 23.030 -9.522 -12.469 1.00 74.81 124 PRO A CA 1
ATOM 985 C C . PRO A 1 124 ? 23.015 -8.036 -12.866 1.00 74.81 124 PRO A C 1
ATOM 987 O O . PRO A 1 124 ? 21.991 -7.382 -12.695 1.00 74.81 124 PRO A O 1
ATOM 990 N N . LYS A 1 125 ? 24.129 -7.485 -13.374 1.00 73.69 125 LYS A N 1
ATOM 991 C CA . LYS A 1 125 ? 24.242 -6.063 -13.754 1.00 73.69 125 LYS A CA 1
ATOM 992 C C . LYS A 1 125 ? 23.674 -5.743 -15.137 1.00 73.69 125 LYS A C 1
ATOM 994 O O . LYS A 1 125 ? 23.158 -4.647 -15.320 1.00 73.69 125 LYS A O 1
ATOM 999 N N . ASP A 1 126 ? 23.753 -6.693 -16.065 1.00 76.06 126 ASP A N 1
ATOM 1000 C CA . ASP A 1 126 ? 23.274 -6.531 -17.446 1.00 76.06 126 ASP A CA 1
ATOM 1001 C C . ASP A 1 126 ? 21.970 -7.303 -17.696 1.00 76.06 126 ASP A C 1
ATOM 1003 O O . ASP A 1 126 ? 21.374 -7.237 -18.772 1.00 76.06 126 ASP A O 1
ATOM 1007 N N . SER A 1 127 ? 21.509 -8.038 -16.686 1.00 79.94 127 SER A N 1
ATOM 1008 C CA . SER A 1 127 ? 20.266 -8.783 -16.732 1.00 79.94 127 SER A CA 1
ATOM 1009 C C . SER A 1 127 ? 19.059 -7.871 -16.545 1.00 79.94 127 SER A C 1
ATOM 1011 O O . SER A 1 127 ? 19.024 -7.011 -15.664 1.00 79.94 127 SER A O 1
ATOM 1013 N N . MET A 1 128 ? 17.990 -8.161 -17.289 1.00 87.06 128 MET A N 1
ATOM 1014 C CA . MET A 1 128 ? 16.658 -7.669 -16.948 1.00 87.06 128 MET A CA 1
ATOM 1015 C C . MET A 1 128 ? 16.290 -8.098 -15.522 1.00 87.06 128 MET A C 1
ATOM 1017 O O . MET A 1 128 ? 16.695 -9.170 -15.066 1.00 87.06 128 MET A O 1
ATOM 1021 N N . GLN A 1 129 ? 15.522 -7.265 -14.828 1.00 86.00 129 GLN A N 1
ATOM 1022 C CA . GLN A 1 129 ? 15.004 -7.563 -13.497 1.00 86.00 129 GLN A CA 1
ATOM 1023 C C . GLN A 1 129 ? 13.533 -7.956 -13.585 1.00 86.00 129 GLN A C 1
ATOM 1025 O O . GLN A 1 129 ? 12.768 -7.372 -14.356 1.00 86.00 129 GLN A O 1
ATOM 1030 N N . VAL A 1 130 ? 13.135 -8.932 -12.777 1.00 89.12 130 VAL A N 1
ATOM 1031 C CA . VAL A 1 130 ? 11.752 -9.386 -12.647 1.00 89.12 130 VAL A CA 1
ATOM 1032 C C . VAL A 1 130 ? 11.252 -9.144 -11.235 1.00 89.12 130 VAL A C 1
ATOM 1034 O O . VAL A 1 130 ? 11.963 -9.351 -10.253 1.00 89.12 130 VAL A O 1
ATOM 1037 N N . LYS A 1 131 ? 9.998 -8.702 -11.136 1.00 91.44 131 LYS A N 1
ATOM 1038 C CA . LYS A 1 131 ? 9.319 -8.561 -9.853 1.00 91.44 131 LYS A CA 1
ATOM 1039 C C . LYS A 1 131 ? 9.031 -9.942 -9.288 1.00 91.44 131 LYS A C 1
ATOM 1041 O O . LYS A 1 131 ? 8.336 -10.742 -9.918 1.00 91.44 131 LYS A O 1
ATOM 1046 N N . ARG A 1 132 ? 9.522 -10.196 -8.086 1.00 91.00 132 ARG A N 1
ATOM 1047 C CA . ARG A 1 132 ? 9.215 -11.394 -7.323 1.00 91.00 132 ARG A CA 1
ATOM 1048 C C . ARG A 1 132 ? 8.270 -11.046 -6.188 1.00 91.00 132 ARG A C 1
ATOM 1050 O O . ARG A 1 132 ? 8.478 -10.081 -5.455 1.00 91.00 132 ARG A O 1
ATOM 1057 N N . PHE A 1 133 ? 7.237 -11.870 -6.071 1.00 93.00 133 PHE A N 1
ATOM 1058 C CA . PHE A 1 133 ? 6.216 -11.783 -5.044 1.00 93.00 133 PHE A CA 1
ATOM 1059 C C . PHE A 1 133 ? 6.243 -13.062 -4.241 1.00 93.00 133 PHE A C 1
ATOM 1061 O O . PHE A 1 133 ? 6.184 -14.168 -4.784 1.00 93.00 133 PHE A O 1
ATOM 1068 N N . GLU A 1 134 ? 6.306 -12.903 -2.937 1.00 90.69 134 GLU A N 1
ATOM 1069 C CA . GLU A 1 134 ? 6.359 -14.008 -2.020 1.00 90.69 134 GLU A CA 1
ATOM 1070 C C . GLU A 1 134 ? 5.347 -13.766 -0.905 1.00 90.69 134 GLU A C 1
ATOM 1072 O O . GLU A 1 134 ? 5.591 -12.941 -0.036 1.00 90.69 134 GLU A O 1
ATOM 1077 N N . PRO A 1 135 ? 4.200 -14.459 -0.902 1.00 92.75 135 PRO A N 1
ATOM 1078 C CA . PRO A 1 135 ? 3.821 -15.587 -1.757 1.00 92.75 135 PRO A CA 1
ATOM 1079 C C . PRO A 1 135 ? 3.408 -15.205 -3.189 1.00 92.75 135 PRO A C 1
ATOM 1081 O O . PRO A 1 135 ? 2.891 -14.121 -3.449 1.00 92.75 135 PRO A O 1
ATOM 1084 N N . ALA A 1 136 ? 3.585 -16.151 -4.120 1.00 92.75 136 ALA A N 1
ATOM 1085 C CA . ALA A 1 136 ? 3.373 -15.938 -5.556 1.00 92.75 136 ALA A CA 1
ATOM 1086 C C . ALA A 1 136 ? 1.933 -15.546 -5.923 1.00 92.75 136 ALA A C 1
ATOM 1088 O O . ALA A 1 136 ? 1.716 -14.900 -6.943 1.00 92.75 136 ALA A O 1
ATOM 1089 N N . TRP A 1 137 ? 0.949 -15.893 -5.086 1.00 92.50 137 TRP A N 1
ATOM 1090 C CA . TRP A 1 137 ? -0.454 -15.536 -5.312 1.00 92.50 137 TRP A CA 1
ATOM 1091 C C . TRP A 1 137 ? -0.733 -14.031 -5.188 1.00 92.50 137 TRP A C 1
ATOM 1093 O O . TRP A 1 137 ? -1.797 -13.581 -5.602 1.00 92.50 137 TRP A O 1
ATOM 1103 N N . LEU A 1 138 ? 0.207 -13.246 -4.650 1.00 90.88 138 LEU A N 1
ATOM 1104 C CA . LEU A 1 138 ? 0.120 -11.784 -4.653 1.00 90.88 138 LEU A CA 1
ATOM 1105 C C . LEU A 1 138 ? 0.407 -11.182 -6.034 1.00 90.88 138 LEU A C 1
ATOM 1107 O O . LEU A 1 138 ? -0.067 -10.081 -6.325 1.00 90.88 138 LEU A O 1
ATOM 1111 N N . ALA A 1 139 ? 1.150 -11.889 -6.890 1.00 91.94 139 ALA A N 1
ATOM 1112 C CA . ALA A 1 139 ? 1.482 -11.415 -8.226 1.00 91.94 139 ALA A CA 1
ATOM 1113 C C . ALA A 1 139 ? 0.217 -11.259 -9.084 1.00 91.94 139 ALA A C 1
ATOM 1115 O O . ALA A 1 139 ? -0.674 -12.108 -9.071 1.00 91.94 139 ALA A O 1
ATOM 1116 N N . GLY A 1 140 ? 0.138 -10.164 -9.843 1.00 87.94 140 GLY A N 1
ATOM 1117 C CA . GLY A 1 140 ? -1.011 -9.877 -10.709 1.00 87.94 140 GLY A CA 1
ATOM 1118 C C . GLY A 1 140 ? -2.269 -9.403 -9.973 1.00 87.94 140 GLY A C 1
ATOM 1119 O O . GLY A 1 140 ? -3.283 -9.140 -10.616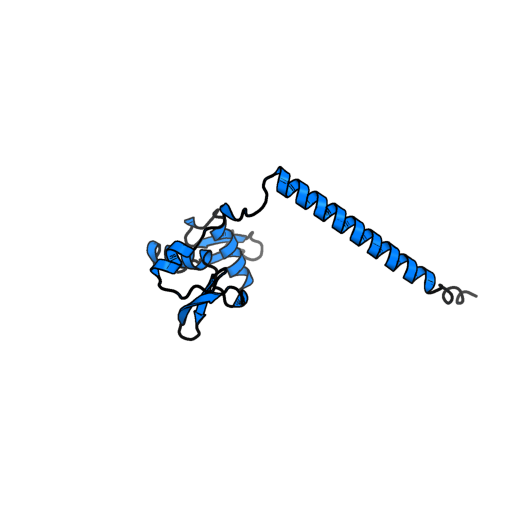 1.00 87.94 140 GLY A O 1
ATOM 1120 N N . THR A 1 141 ? -2.216 -9.250 -8.647 1.00 87.19 141 THR A N 1
ATOM 1121 C CA . THR A 1 141 ? -3.270 -8.571 -7.882 1.00 87.19 141 THR A CA 1
ATOM 1122 C C . THR A 1 141 ? -2.954 -7.081 -7.764 1.00 87.19 141 THR A C 1
ATOM 1124 O O . THR A 1 141 ? -1.791 -6.695 -7.643 1.00 87.19 141 THR A O 1
ATOM 1127 N N . SER A 1 142 ? -3.983 -6.227 -7.764 1.00 84.62 142 SER A N 1
ATOM 1128 C CA . SER A 1 142 ? -3.803 -4.780 -7.564 1.00 84.62 142 SER A CA 1
ATOM 1129 C C . SER A 1 142 ? -3.098 -4.475 -6.241 1.00 84.62 142 SER A C 1
ATOM 1131 O O . SER A 1 142 ? -2.186 -3.655 -6.200 1.00 84.62 142 SER A O 1
ATOM 1133 N N . VAL A 1 143 ? -3.481 -5.183 -5.176 1.00 84.00 143 VAL A N 1
ATOM 1134 C CA . VAL A 1 143 ? -2.895 -5.009 -3.846 1.00 84.00 143 VAL A CA 1
ATOM 1135 C C . VAL A 1 143 ? -1.428 -5.434 -3.841 1.00 84.00 143 VAL A C 1
ATOM 1137 O O . VAL A 1 143 ? -0.585 -4.658 -3.410 1.00 84.00 143 VAL A O 1
ATOM 1140 N N . GLY A 1 144 ? -1.091 -6.612 -4.375 1.00 86.56 144 GLY A N 1
ATOM 1141 C CA . GLY A 1 144 ? 0.295 -7.082 -4.439 1.00 86.56 144 GLY A CA 1
ATOM 1142 C C . GLY A 1 144 ? 1.223 -6.099 -5.155 1.00 86.56 144 GLY A C 1
ATOM 1143 O O . GLY A 1 144 ? 2.312 -5.825 -4.659 1.00 86.56 144 GLY A O 1
ATOM 1144 N N . GLU A 1 145 ? 0.779 -5.503 -6.264 1.00 87.62 145 GLU A N 1
ATOM 1145 C CA . GLU A 1 145 ? 1.551 -4.488 -6.997 1.00 87.62 145 GLU A CA 1
ATOM 1146 C C . GLU A 1 145 ? 1.767 -3.194 -6.198 1.00 87.62 145 GLU A C 1
ATOM 1148 O O . GLU A 1 145 ? 2.864 -2.634 -6.217 1.00 87.62 145 GLU A O 1
ATOM 1153 N N . VAL A 1 146 ? 0.750 -2.724 -5.470 1.00 84.62 146 VAL A N 1
ATOM 1154 C CA . VAL A 1 146 ? 0.873 -1.549 -4.589 1.00 84.62 146 VAL A CA 1
ATOM 1155 C C . VAL A 1 146 ? 1.843 -1.828 -3.440 1.00 84.62 146 VAL A C 1
ATOM 1157 O O . VAL A 1 146 ? 2.666 -0.973 -3.103 1.00 84.62 146 VAL A O 1
ATOM 1160 N N . LEU A 1 147 ? 1.787 -3.029 -2.859 1.00 84.06 147 LEU A N 1
ATOM 1161 C CA . LEU A 1 147 ? 2.697 -3.433 -1.787 1.00 84.06 147 LEU A CA 1
ATOM 1162 C C . LEU A 1 147 ? 4.135 -3.557 -2.271 1.00 84.06 147 LEU A C 1
ATOM 1164 O O . LEU A 1 147 ? 5.036 -3.064 -1.602 1.00 84.06 147 LEU A O 1
ATOM 1168 N N . PHE A 1 148 ? 4.336 -4.122 -3.460 1.00 86.75 148 PHE A N 1
ATOM 1169 C CA . PHE A 1 148 ? 5.644 -4.179 -4.099 1.00 86.75 148 PHE A CA 1
ATOM 1170 C C . PHE A 1 148 ? 6.253 -2.783 -4.264 1.00 86.75 148 PHE A C 1
ATOM 1172 O O . PHE A 1 148 ? 7.409 -2.560 -3.913 1.00 86.75 148 PHE A O 1
ATOM 1179 N N . GLN A 1 149 ? 5.474 -1.828 -4.782 1.00 84.25 149 GLN A N 1
ATOM 1180 C CA . GLN A 1 149 ? 5.938 -0.449 -4.960 1.00 84.25 149 GLN A CA 1
ATOM 1181 C C . GLN A 1 149 ? 6.265 0.205 -3.616 1.00 84.25 149 GLN A C 1
ATOM 1183 O O . GLN A 1 149 ? 7.297 0.855 -3.488 1.00 84.25 149 GLN A O 1
ATOM 1188 N N . SER A 1 150 ? 5.409 0.001 -2.613 1.00 78.44 150 SER A N 1
ATOM 1189 C CA . SER A 1 150 ? 5.596 0.566 -1.275 1.00 78.44 150 SER A CA 1
ATOM 1190 C C . SER A 1 150 ? 6.866 0.033 -0.608 1.00 78.44 150 SER A C 1
ATOM 1192 O O . SER A 1 150 ? 7.678 0.819 -0.138 1.00 78.44 150 SER A O 1
ATOM 1194 N N . ASP A 1 151 ? 7.071 -1.286 -0.618 1.00 78.19 151 ASP A N 1
ATOM 1195 C CA . ASP A 1 151 ? 8.255 -1.937 -0.048 1.00 78.19 151 ASP A CA 1
ATOM 1196 C C . ASP A 1 151 ? 9.542 -1.518 -0.772 1.00 78.19 151 ASP A C 1
ATOM 1198 O O . ASP A 1 151 ? 10.551 -1.242 -0.132 1.00 78.19 151 ASP A O 1
ATOM 1202 N N . TYR A 1 152 ? 9.501 -1.387 -2.101 1.00 76.88 152 TYR A N 1
ATOM 1203 C CA . TYR A 1 152 ? 10.648 -0.910 -2.871 1.00 76.88 152 TYR A CA 1
ATOM 1204 C C . TYR A 1 152 ? 10.988 0.560 -2.588 1.00 76.88 152 TYR A C 1
ATOM 1206 O O . TYR A 1 152 ? 12.159 0.905 -2.514 1.00 76.88 152 TYR A O 1
ATOM 1214 N N . HIS A 1 153 ? 9.991 1.433 -2.418 1.00 71.62 153 HIS A N 1
ATOM 1215 C CA . HIS A 1 153 ? 10.222 2.845 -2.093 1.00 71.62 153 HIS A CA 1
ATOM 1216 C C . HIS A 1 153 ? 10.704 3.078 -0.653 1.00 71.62 153 HIS A C 1
ATOM 1218 O O . HIS A 1 153 ? 11.258 4.140 -0.372 1.00 71.62 153 HIS A O 1
ATOM 1224 N N . LEU A 1 154 ? 10.462 2.125 0.251 1.00 62.69 154 LEU A N 1
ATOM 1225 C CA . LEU A 1 154 ? 10.875 2.186 1.656 1.00 62.69 154 LEU A CA 1
ATOM 1226 C C . LEU A 1 154 ? 12.256 1.554 1.917 1.00 62.69 154 LEU A C 1
ATOM 1228 O O . LEU A 1 154 ? 12.763 1.682 3.033 1.00 62.69 154 LEU A O 1
ATOM 1232 N N . LYS A 1 155 ? 12.844 0.880 0.922 1.00 63.06 155 LYS A N 1
ATOM 1233 C CA . LYS A 1 155 ? 14.194 0.292 0.953 1.00 63.06 155 LYS A CA 1
ATOM 1234 C C . LYS A 1 155 ? 15.242 1.272 0.432 1.00 63.06 155 LYS A C 1
ATOM 1236 O O . LYS A 1 155 ? 16.340 1.291 1.030 1.00 63.06 155 LYS A O 1
#

Secondary structure (DSSP, 8-state):
--S-SSS---THHHHHHHHHHHHHHHHHHHHHHHHHHHHHHHTT-S--GGGS--THHHHHHTT----SS-EEEEE-TTS-EEEEETT-GGGEE-HHHHHHHHHHHHHHSS--EEEEEES-TTSTTTSPEEEEEESGGGTTSHHHHHHHHHHHHH-

Radius of gyration: 26.44 Å; chains: 1; bounding box: 54×69×55 Å

Foldseek 3Di:
DPDPDPDDDDPVVVVVVVVVVVVVVVVVVVVVVVVVVVCCVVVVPDDDPVNPDDCVVVCVVVVAPDDPADWAWFQDPVRDIDIDHCPDVVRGDDPLQVVVQVVCCVPVVDGKDWDFAFPDPPCRVPGHTDIDTVVPVLPPDPSSVVVNVVVVVVD

Organism: Alexandrium catenella (NCBI:txid2925)

Sequence (155 aa):
ARAEAYRDRPESFVFDKDKVLKEQEQANDQKEAKAKRERREEFDIGWKVEHIPHCMGVASRLQSPVTQGMCCLVLQDDNTVRLSSTVEPAAAVNLEYLAVALQVRQRDQREPLFSLDPVDAANPKDSMQVKRFEPAWLAGTSVGEVLFQSDYHLK

pLDDT: mean 72.32, std 13.69, range [44.88, 93.0]